Protein AF-A0A835IET3-F1 (afdb_monomer_lite)

Secondary structure (DSSP, 8-state):
--------HHHHHHHS---SHHHHHHHHHHHHHHHHTSS-HHHHHHHHHHHHHHHHHHHHTT--SS---

Organism: NCBI:txid261450

Foldseek 3Di:
DDDDDDPQLLVVLVPDPDPDPVVVVLNVQLVVCCVPPNDCSVVRSVVVVVVVVVVVVCVVVVNPPDPDD

Radius of gyration: 15.04 Å; chains: 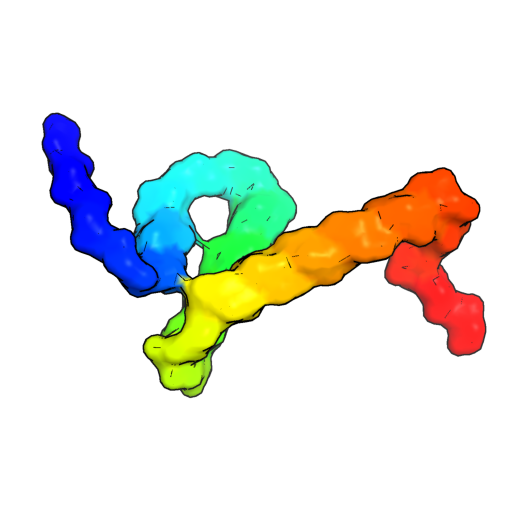1; bounding box: 52×17×35 Å

pLDDT: mean 86.36, std 9.43, range [45.94, 94.62]

Sequence (69 aa):
GNATISNDGATIMKLLDVVHPAAKILVDIAKSQDSEVGDGTTRVVLFAGEFLKEAKPFIEDGVHSKSYT

Structure (mmCIF, N/CA/C/O backbone):
data_AF-A0A835IET3-F1
#
_entry.id   AF-A0A835IET3-F1
#
loop_
_atom_site.group_PDB
_atom_site.id
_atom_site.type_symbol
_atom_site.label_atom_id
_atom_site.label_alt_id
_atom_site.label_comp_id
_atom_site.label_asym_id
_atom_site.label_entity_id
_atom_site.label_seq_id
_atom_site.pdbx_PDB_ins_code
_atom_site.Cartn_x
_atom_site.Cartn_y
_atom_site.Cartn_z
_atom_site.occupancy
_atom_site.B_iso_or_equiv
_atom_site.auth_seq_id
_atom_site.auth_comp_id
_atom_site.auth_asym_id
_atom_site.auth_atom_id
_atom_site.pdbx_PDB_model_num
ATOM 1 N N . GLY A 1 1 ? -27.985 3.847 1.979 1.00 60.75 1 GLY A N 1
ATOM 2 C CA . GLY A 1 1 ? -26.524 3.678 1.931 1.00 60.75 1 GLY 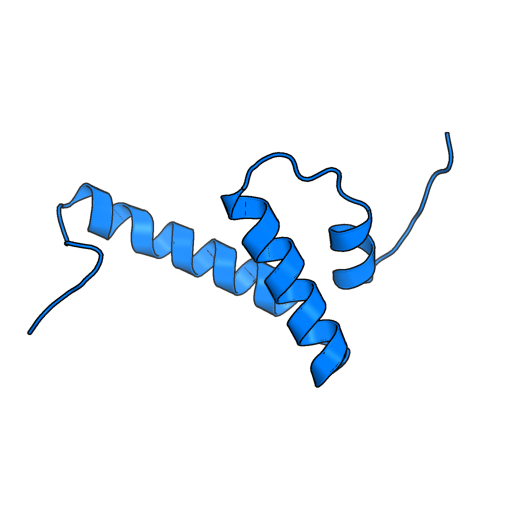A CA 1
ATOM 3 C C . GLY A 1 1 ? -25.967 4.114 3.261 1.00 60.75 1 GLY A C 1
ATOM 4 O O . GLY A 1 1 ? -26.344 5.186 3.714 1.00 60.75 1 GLY A O 1
ATOM 5 N N . ASN A 1 2 ? -25.152 3.279 3.902 1.00 80.38 2 ASN A N 1
ATOM 6 C CA . ASN A 1 2 ? -24.436 3.690 5.107 1.00 80.38 2 ASN A CA 1
ATOM 7 C C . ASN A 1 2 ? -23.302 4.623 4.689 1.00 80.38 2 ASN A C 1
ATOM 9 O O . ASN A 1 2 ? -22.463 4.247 3.876 1.00 80.38 2 ASN A O 1
ATOM 13 N N . ALA A 1 3 ? -23.316 5.843 5.214 1.00 82.25 3 ALA A N 1
ATOM 14 C CA . ALA A 1 3 ? -22.193 6.754 5.094 1.00 82.25 3 ALA A CA 1
ATOM 15 C C . ALA A 1 3 ? -21.254 6.500 6.275 1.00 82.25 3 ALA A C 1
ATOM 17 O O . ALA A 1 3 ? -21.681 6.560 7.428 1.00 82.25 3 ALA A O 1
ATOM 18 N N . THR A 1 4 ? -19.986 6.216 5.989 1.00 85.31 4 THR A N 1
ATOM 19 C CA . THR A 1 4 ? -18.940 6.105 7.007 1.00 85.31 4 THR A CA 1
ATOM 20 C C . THR A 1 4 ? -17.978 7.268 6.834 1.00 85.31 4 THR A C 1
ATOM 22 O O . THR A 1 4 ? -17.429 7.465 5.754 1.00 85.31 4 THR A O 1
ATOM 25 N N . ILE A 1 5 ? -17.791 8.045 7.900 1.00 88.00 5 ILE A N 1
ATOM 26 C CA . ILE A 1 5 ? -16.833 9.150 7.958 1.00 88.00 5 ILE A CA 1
ATOM 27 C C . ILE A 1 5 ? -15.708 8.703 8.885 1.00 88.00 5 ILE A C 1
ATOM 29 O O . ILE A 1 5 ? -15.960 8.364 10.039 1.00 88.00 5 ILE A O 1
ATOM 33 N N . SER A 1 6 ? -14.480 8.675 8.374 1.00 87.69 6 SER A N 1
ATOM 34 C CA . SER A 1 6 ? -13.285 8.358 9.153 1.00 87.69 6 SER A CA 1
ATOM 35 C C . SER A 1 6 ? -12.098 9.155 8.625 1.00 87.69 6 SER A C 1
ATOM 37 O O . SER A 1 6 ? -12.030 9.449 7.433 1.00 87.69 6 SER A O 1
ATOM 39 N N . ASN A 1 7 ? -11.179 9.507 9.517 1.00 83.50 7 ASN A N 1
ATOM 40 C CA . ASN A 1 7 ? -9.868 10.067 9.195 1.00 83.50 7 ASN A CA 1
ATOM 41 C C . ASN A 1 7 ? -8.734 9.039 9.364 1.00 83.50 7 ASN A C 1
ATOM 43 O O . ASN A 1 7 ? -7.586 9.352 9.055 1.00 83.50 7 ASN A O 1
ATOM 47 N N . ASP A 1 8 ? -9.043 7.838 9.856 1.00 85.19 8 ASP A N 1
ATOM 48 C CA . ASP A 1 8 ? -8.073 6.761 10.002 1.00 85.19 8 ASP A CA 1
ATOM 49 C C . ASP A 1 8 ? -7.837 6.067 8.655 1.00 85.19 8 ASP A C 1
ATOM 51 O O . ASP A 1 8 ? -8.752 5.495 8.050 1.00 85.19 8 ASP A O 1
ATOM 55 N N . GLY A 1 9 ? -6.583 6.095 8.204 1.00 84.62 9 GLY A N 1
ATOM 56 C CA . GLY A 1 9 ? -6.160 5.507 6.941 1.00 84.62 9 GLY A CA 1
ATOM 57 C C . GLY A 1 9 ? -6.427 4.006 6.867 1.00 84.62 9 GLY A C 1
ATOM 58 O O . GLY A 1 9 ? -6.853 3.526 5.818 1.00 84.62 9 GLY A O 1
ATOM 59 N N . ALA A 1 10 ? -6.263 3.254 7.960 1.00 85.50 10 ALA A N 1
ATOM 60 C CA . ALA A 1 10 ? -6.513 1.812 7.946 1.00 85.50 10 ALA A CA 1
ATOM 61 C C . ALA A 1 10 ? -7.999 1.495 7.743 1.00 85.50 10 ALA A C 1
ATOM 63 O O . ALA A 1 10 ? -8.350 0.635 6.930 1.00 85.50 10 ALA A O 1
ATOM 64 N N . THR A 1 11 ? -8.879 2.213 8.439 1.00 88.06 11 THR A N 1
ATOM 65 C CA . THR A 1 11 ? -10.335 2.108 8.285 1.00 88.06 11 THR A CA 1
ATOM 66 C C . THR A 1 11 ? -10.770 2.476 6.871 1.00 88.06 11 THR A C 1
ATOM 68 O O . THR A 1 11 ? -11.530 1.730 6.257 1.00 88.06 11 THR A O 1
ATOM 71 N N . ILE A 1 12 ? -10.251 3.574 6.316 1.00 89.44 12 ILE A N 1
ATOM 72 C CA . ILE A 1 12 ? -10.553 3.984 4.937 1.00 89.44 12 ILE A CA 1
ATOM 73 C C . ILE A 1 12 ? -10.121 2.893 3.944 1.00 89.44 12 ILE A C 1
ATOM 75 O O . ILE A 1 12 ? -10.920 2.469 3.113 1.00 89.44 12 ILE A O 1
ATOM 79 N N . MET A 1 13 ? -8.895 2.375 4.064 1.00 88.69 13 MET A N 1
ATOM 80 C CA . MET A 1 13 ? -8.359 1.350 3.157 1.00 88.69 13 MET A CA 1
ATOM 81 C C . MET A 1 13 ? -9.096 0.004 3.260 1.00 88.69 13 MET A C 1
ATOM 83 O O . MET A 1 13 ? -9.168 -0.723 2.273 1.00 88.69 13 MET A O 1
ATOM 87 N N . LYS A 1 14 ? -9.669 -0.335 4.425 1.00 85.50 14 LYS A N 1
ATOM 88 C CA . LYS A 1 14 ? -10.504 -1.539 4.620 1.00 85.50 14 LYS A CA 1
ATOM 89 C C . LYS A 1 14 ? -11.891 -1.411 3.979 1.00 85.50 14 LYS A C 1
ATOM 91 O O . LYS A 1 14 ? -12.473 -2.430 3.616 1.00 85.50 14 LYS A O 1
ATOM 96 N N . LEU A 1 15 ? -12.422 -0.192 3.880 1.00 87.75 15 LEU A N 1
ATOM 97 C CA . LEU A 1 15 ? -13.766 0.086 3.359 1.00 87.75 15 LEU A CA 1
ATOM 98 C C . LEU A 1 15 ? -13.790 0.364 1.851 1.00 87.75 15 LEU A C 1
ATOM 100 O O . LEU A 1 15 ? -14.856 0.298 1.241 1.00 87.75 15 LEU A O 1
ATOM 104 N N . LEU A 1 16 ? -12.642 0.681 1.251 1.00 86.00 16 LEU A N 1
ATOM 105 C CA . LEU A 1 16 ? -12.517 0.839 -0.195 1.00 86.00 16 LEU A CA 1
ATOM 106 C C . LEU A 1 16 ? -12.663 -0.516 -0.900 1.00 86.00 16 LEU A C 1
ATOM 108 O O . LEU A 1 16 ? -11.943 -1.469 -0.600 1.00 86.00 16 LEU A O 1
ATOM 112 N N . ASP A 1 17 ? -13.558 -0.582 -1.886 1.00 86.94 17 ASP A N 1
ATOM 113 C CA . ASP A 1 17 ? -13.717 -1.753 -2.751 1.00 86.94 17 ASP A CA 1
ATOM 114 C C . ASP A 1 17 ? -12.612 -1.780 -3.821 1.00 86.94 17 ASP A C 1
ATOM 116 O O . ASP A 1 17 ? -12.752 -1.275 -4.939 1.00 86.94 17 ASP A O 1
ATOM 120 N N . VAL A 1 18 ? -11.441 -2.288 -3.433 1.00 87.56 18 VAL A N 1
ATOM 121 C CA . VAL A 1 18 ? -10.250 -2.317 -4.287 1.00 87.56 18 VAL A CA 1
ATOM 122 C C . VAL A 1 18 ? -10.249 -3.563 -5.173 1.00 87.56 18 VAL A C 1
ATOM 124 O O . VAL A 1 18 ? -9.938 -4.667 -4.727 1.00 87.56 18 VAL A O 1
ATOM 127 N N . VAL A 1 19 ? -10.512 -3.361 -6.465 1.00 89.56 19 VAL A N 1
ATOM 128 C CA . VAL A 1 19 ? -10.516 -4.436 -7.476 1.00 89.56 19 VAL A CA 1
ATOM 129 C C . VAL A 1 19 ? -9.117 -4.711 -8.041 1.00 89.56 19 VAL A C 1
ATOM 131 O O . VAL A 1 19 ? -8.792 -5.845 -8.392 1.00 89.56 19 VAL A O 1
ATOM 134 N N . HIS A 1 20 ? -8.260 -3.687 -8.136 1.00 87.50 20 HIS A N 1
ATOM 135 C CA . HIS A 1 20 ? -6.954 -3.823 -8.782 1.00 87.50 20 HIS A CA 1
ATOM 136 C C . HIS A 1 20 ? -5.951 -4.580 -7.884 1.00 87.50 20 HIS A C 1
ATOM 138 O O . HIS A 1 20 ? -5.652 -4.101 -6.785 1.00 87.50 20 HIS A O 1
ATOM 144 N N . PRO A 1 21 ? -5.339 -5.692 -8.344 1.00 86.25 21 PRO A N 1
ATOM 145 C CA . PRO A 1 21 ? -4.441 -6.505 -7.518 1.00 86.25 21 PRO A CA 1
ATOM 146 C C . PRO A 1 21 ? -3.265 -5.727 -6.920 1.00 86.25 21 PRO A C 1
ATOM 148 O O . PRO A 1 21 ? -2.960 -5.884 -5.744 1.00 86.25 21 PRO A O 1
ATOM 151 N N . ALA A 1 22 ? -2.643 -4.825 -7.687 1.00 84.31 22 ALA A N 1
ATOM 152 C CA . ALA A 1 22 ? -1.544 -4.005 -7.168 1.00 84.31 22 ALA A CA 1
ATOM 153 C C . ALA A 1 22 ? -1.998 -3.008 -6.086 1.00 84.31 22 ALA A C 1
ATOM 155 O O . ALA A 1 22 ? -1.253 -2.728 -5.155 1.00 84.31 22 ALA A O 1
ATOM 156 N N . ALA A 1 23 ? -3.232 -2.501 -6.164 1.00 8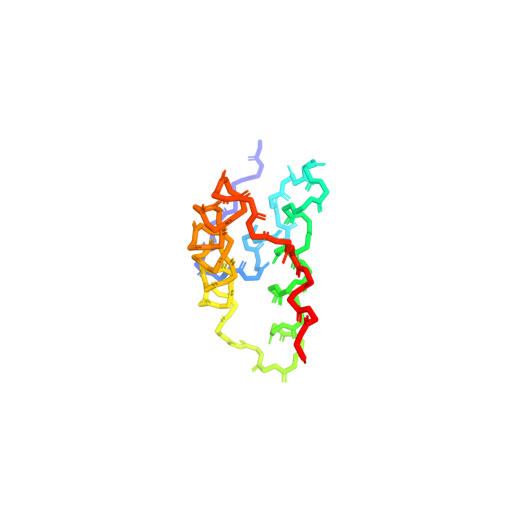6.88 23 ALA A N 1
ATOM 157 C CA . ALA A 1 23 ? -3.765 -1.607 -5.140 1.00 86.88 23 ALA A CA 1
ATOM 158 C C . ALA A 1 23 ? -4.152 -2.381 -3.868 1.00 86.88 23 ALA A C 1
ATOM 160 O O . ALA A 1 23 ? -4.083 -1.833 -2.770 1.00 86.88 23 ALA A O 1
ATOM 161 N N . LYS A 1 24 ? -4.476 -3.677 -3.988 1.00 90.31 24 LYS A N 1
ATOM 162 C CA . LYS A 1 24 ? -4.678 -4.567 -2.837 1.00 90.31 24 LYS A CA 1
ATOM 163 C C . LYS A 1 24 ? -3.412 -4.692 -1.984 1.00 90.31 24 LYS A C 1
ATOM 165 O O . LYS A 1 24 ? -3.512 -4.704 -0.765 1.00 90.31 24 LYS A O 1
ATOM 170 N N . ILE A 1 25 ? -2.231 -4.651 -2.609 1.00 89.94 25 ILE A N 1
ATOM 171 C CA . ILE A 1 25 ? -0.949 -4.616 -1.888 1.00 89.94 25 ILE A CA 1
ATOM 172 C C . ILE A 1 25 ? -0.850 -3.363 -1.002 1.00 89.94 25 ILE A C 1
ATOM 174 O O . ILE A 1 25 ? -0.401 -3.460 0.134 1.00 89.94 25 ILE A O 1
ATOM 178 N N . LEU A 1 26 ? -1.325 -2.198 -1.463 1.00 90.81 26 LEU A N 1
ATOM 179 C CA . LEU A 1 26 ? -1.340 -0.974 -0.645 1.00 90.81 26 LEU A CA 1
ATOM 180 C C . LEU A 1 26 ? -2.291 -1.088 0.556 1.00 90.81 26 LEU A C 1
ATOM 182 O O . LEU A 1 26 ? -1.976 -0.594 1.638 1.00 90.81 26 LEU A O 1
ATOM 186 N N . VAL A 1 27 ? -3.433 -1.765 0.390 1.00 91.75 27 VAL A N 1
ATOM 187 C CA . VAL A 1 27 ? -4.354 -2.076 1.499 1.00 91.75 27 VAL A CA 1
ATOM 188 C C . VAL A 1 27 ? -3.682 -2.998 2.515 1.00 91.75 27 VAL A C 1
ATOM 190 O O . VAL A 1 27 ? -3.808 -2.779 3.720 1.00 91.75 27 VAL A O 1
ATOM 193 N N . ASP A 1 28 ? -2.954 -4.007 2.046 1.00 90.69 28 ASP A N 1
ATOM 194 C CA . ASP A 1 28 ? -2.259 -4.953 2.916 1.00 90.69 28 ASP A CA 1
ATOM 195 C C . ASP A 1 28 ? -1.089 -4.285 3.659 1.00 90.69 28 ASP A C 1
ATOM 197 O O . ASP A 1 28 ? -0.933 -4.507 4.856 1.00 90.69 28 ASP A O 1
ATOM 201 N N . ILE A 1 29 ? -0.348 -3.372 3.019 1.00 90.44 29 ILE A N 1
ATOM 202 C CA . ILE A 1 29 ? 0.671 -2.537 3.682 1.00 90.44 29 ILE A CA 1
ATOM 203 C C . ILE A 1 29 ? 0.050 -1.698 4.812 1.00 90.44 29 ILE A C 1
ATOM 205 O O . ILE A 1 29 ? 0.586 -1.669 5.921 1.00 90.44 29 ILE A O 1
ATOM 209 N N . ALA A 1 30 ? -1.086 -1.038 4.558 1.00 91.94 30 ALA A N 1
ATOM 210 C CA . ALA A 1 30 ? -1.776 -0.236 5.571 1.00 91.94 30 ALA A CA 1
ATOM 211 C C . ALA A 1 30 ? -2.215 -1.086 6.772 1.00 91.94 30 ALA A C 1
ATOM 213 O O . ALA A 1 30 ? -2.051 -0.666 7.914 1.00 91.94 30 ALA A O 1
ATOM 214 N N . LYS A 1 31 ? -2.747 -2.290 6.516 1.00 90.31 31 LYS A N 1
ATOM 215 C CA . LYS A 1 31 ? -3.156 -3.241 7.561 1.00 90.31 31 LYS A CA 1
ATOM 216 C C . LYS A 1 31 ? -1.974 -3.747 8.382 1.00 90.31 31 LYS A C 1
ATOM 218 O O . LYS A 1 31 ? -2.113 -3.847 9.593 1.00 90.31 31 LYS A O 1
ATOM 223 N N . SER A 1 32 ? -0.840 -4.041 7.749 1.00 91.88 32 SER A N 1
ATOM 224 C CA . SER A 1 32 ? 0.368 -4.464 8.465 1.00 91.88 32 SER A CA 1
ATOM 225 C C . SER A 1 32 ? 0.906 -3.350 9.367 1.00 91.88 32 SER A C 1
ATOM 227 O O . SER A 1 32 ? 1.274 -3.595 10.508 1.00 91.88 32 SER A O 1
ATOM 229 N N . GLN A 1 33 ? 0.907 -2.099 8.899 1.00 92.19 33 GLN A N 1
ATOM 230 C CA . GLN A 1 33 ? 1.323 -0.964 9.730 1.00 92.19 33 GLN A CA 1
ATOM 231 C C . GLN A 1 33 ? 0.377 -0.747 10.927 1.00 92.19 33 GLN A C 1
ATOM 233 O O . GLN A 1 33 ? 0.830 -0.468 12.037 1.00 92.19 33 GLN A O 1
ATOM 238 N N . ASP A 1 34 ? -0.929 -0.909 10.699 1.00 90.50 34 ASP A N 1
ATOM 239 C CA . ASP A 1 34 ? -1.975 -0.863 11.728 1.00 90.50 34 ASP A CA 1
ATOM 240 C C . ASP A 1 34 ? -1.793 -1.980 12.774 1.00 9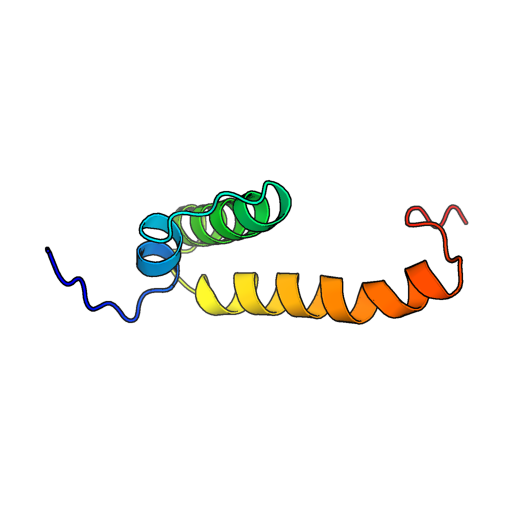0.50 34 ASP A C 1
ATOM 242 O O . ASP A 1 34 ? -1.895 -1.718 13.968 1.00 90.50 34 ASP A O 1
ATOM 246 N N . SER A 1 35 ? -1.463 -3.210 12.355 1.00 90.50 35 SER A N 1
ATOM 247 C CA . SER A 1 35 ? -1.290 -4.345 13.277 1.00 90.50 35 SER A CA 1
ATOM 248 C C . SER A 1 35 ? -0.017 -4.276 14.116 1.00 90.50 35 SER A C 1
ATOM 250 O O . SER A 1 35 ? -0.036 -4.703 15.267 1.00 90.50 35 SER A O 1
ATOM 252 N N . GLU A 1 36 ? 1.078 -3.763 13.554 1.00 91.62 36 GLU A N 1
ATOM 253 C CA . GLU A 1 36 ? 2.380 -3.735 14.233 1.00 91.62 36 GLU A CA 1
ATOM 254 C C . GLU A 1 36 ? 2.577 -2.485 15.101 1.00 91.62 36 GLU A C 1
ATOM 256 O O . GLU A 1 36 ? 3.155 -2.564 16.184 1.00 91.62 36 GLU A O 1
ATOM 261 N N . VAL A 1 37 ? 2.128 -1.316 14.627 1.00 88.44 37 VAL A N 1
ATOM 262 C CA . VAL A 1 37 ? 2.427 -0.017 15.261 1.00 88.44 37 VAL A CA 1
ATOM 263 C C . VAL A 1 37 ? 1.160 0.773 15.601 1.00 88.44 37 VAL A C 1
ATOM 265 O O . VAL A 1 37 ? 1.176 1.566 16.539 1.00 88.44 37 VAL A O 1
ATOM 268 N N . GLY A 1 38 ? 0.063 0.572 14.864 1.00 86.19 38 GLY A N 1
ATOM 269 C CA . GLY A 1 38 ? -1.222 1.243 15.110 1.00 86.19 38 GLY A CA 1
ATOM 270 C C . GLY A 1 38 ? -1.293 2.715 14.679 1.00 86.19 38 GLY A C 1
ATOM 271 O O . GLY A 1 38 ? -2.311 3.363 14.896 1.00 86.19 38 GLY A O 1
ATOM 272 N N . ASP A 1 39 ? -0.236 3.261 14.067 1.00 86.25 39 ASP A N 1
ATOM 273 C CA . ASP A 1 39 ? -0.205 4.605 13.472 1.00 86.25 39 ASP A CA 1
ATOM 274 C C . ASP A 1 39 ? 0.709 4.628 12.232 1.00 86.25 39 ASP A C 1
ATOM 276 O O . ASP A 1 39 ? 1.490 3.707 11.974 1.00 86.25 39 ASP A O 1
ATOM 280 N N . GLY A 1 40 ? 0.616 5.691 11.435 1.00 89.06 40 GLY A N 1
ATOM 281 C CA . GLY A 1 40 ? 1.411 5.893 10.228 1.00 89.06 40 GLY A CA 1
ATOM 282 C C . GLY A 1 40 ? 0.835 5.199 8.996 1.00 89.06 40 GLY A C 1
ATOM 283 O O . GLY A 1 40 ? 1.458 5.234 7.937 1.00 89.06 40 GLY A O 1
ATOM 284 N N . THR A 1 41 ? -0.367 4.633 9.101 1.00 90.19 41 THR A N 1
ATOM 285 C CA . THR A 1 41 ? -1.065 3.895 8.035 1.00 90.19 41 THR A CA 1
ATOM 286 C C . THR A 1 41 ? -1.240 4.749 6.775 1.00 90.19 41 THR A C 1
ATOM 288 O O . THR A 1 41 ? -0.917 4.316 5.672 1.00 90.19 41 THR A O 1
ATOM 291 N N . THR A 1 42 ? -1.617 6.020 6.926 1.00 90.31 42 THR A N 1
ATOM 292 C CA . THR A 1 42 ? -1.686 6.977 5.808 1.00 90.31 42 THR A CA 1
ATOM 293 C C . THR A 1 42 ? -0.311 7.273 5.208 1.00 90.31 42 THR A C 1
ATOM 295 O O . THR A 1 42 ? -0.164 7.340 3.988 1.00 90.31 42 THR A O 1
ATOM 298 N N . ARG A 1 43 ? 0.720 7.438 6.051 1.00 91.62 43 ARG A N 1
ATOM 299 C CA . ARG A 1 43 ? 2.077 7.768 5.587 1.00 91.62 43 ARG A CA 1
ATOM 300 C C . ARG A 1 43 ? 2.675 6.628 4.776 1.00 91.62 43 ARG A C 1
ATOM 302 O O . ARG A 1 43 ? 3.207 6.887 3.705 1.00 91.62 43 ARG A O 1
ATOM 309 N N . VAL A 1 44 ? 2.561 5.387 5.249 1.00 92.31 44 VAL A N 1
ATOM 310 C CA . VAL A 1 44 ? 3.153 4.229 4.565 1.00 92.31 44 VAL A CA 1
ATOM 311 C C . VAL A 1 44 ? 2.504 3.983 3.198 1.00 92.31 44 VAL A C 1
ATOM 313 O O . VAL A 1 44 ? 3.205 3.680 2.235 1.00 92.31 44 VAL A O 1
ATOM 316 N N . VAL A 1 45 ? 1.189 4.202 3.076 1.00 91.00 45 VAL A N 1
ATOM 317 C CA . VAL A 1 45 ? 0.468 4.081 1.797 1.00 91.00 45 VAL A CA 1
ATOM 318 C C . VAL A 1 45 ? 0.921 5.152 0.809 1.00 91.00 45 VAL A C 1
ATOM 320 O O . VAL A 1 45 ? 1.219 4.833 -0.342 1.00 91.00 45 VAL A O 1
ATOM 323 N N . LEU A 1 46 ? 1.013 6.409 1.254 1.00 92.56 46 LEU A N 1
ATOM 324 C CA . LEU A 1 46 ? 1.500 7.506 0.414 1.00 92.56 46 LEU A CA 1
ATOM 325 C C . LEU A 1 46 ? 2.949 7.276 -0.022 1.00 92.56 46 LEU A C 1
ATOM 327 O O . LEU A 1 46 ? 3.280 7.493 -1.182 1.00 92.56 46 LEU A O 1
ATOM 331 N N . PHE A 1 47 ? 3.795 6.788 0.884 1.00 93.69 47 PHE A N 1
ATOM 332 C CA . PHE A 1 47 ? 5.202 6.536 0.596 1.00 93.69 47 PHE A CA 1
ATOM 333 C C . PHE A 1 47 ? 5.393 5.408 -0.424 1.00 93.69 47 PHE A C 1
ATOM 335 O O . PHE A 1 47 ? 6.172 5.552 -1.362 1.00 93.69 47 PHE A O 1
ATOM 342 N N . ALA A 1 48 ? 4.628 4.318 -0.306 1.00 91.81 48 ALA A N 1
ATOM 343 C CA . ALA A 1 48 ? 4.623 3.248 -1.301 1.00 91.81 48 ALA A CA 1
ATOM 344 C C . ALA A 1 48 ? 4.141 3.740 -2.678 1.00 91.81 48 ALA A C 1
ATOM 346 O O . ALA A 1 48 ? 4.722 3.376 -3.700 1.00 91.81 48 ALA A O 1
ATOM 347 N N . GLY A 1 49 ? 3.113 4.595 -2.715 1.00 92.50 49 GLY A N 1
ATOM 348 C CA . GLY A 1 49 ? 2.643 5.224 -3.951 1.00 92.50 49 GLY A CA 1
ATOM 349 C C . GLY A 1 49 ? 3.699 6.121 -4.602 1.00 92.50 49 GLY A C 1
ATOM 350 O O . GLY A 1 49 ? 3.922 6.024 -5.809 1.00 92.50 49 GLY A O 1
ATOM 351 N N . GLU A 1 50 ? 4.385 6.944 -3.807 1.00 94.62 50 GLU A N 1
ATOM 352 C CA . GLU A 1 50 ? 5.436 7.829 -4.318 1.00 94.62 50 GLU A CA 1
ATOM 353 C C . GLU A 1 50 ? 6.640 7.029 -4.823 1.00 94.62 50 GLU A C 1
ATOM 355 O O . GLU A 1 50 ? 7.140 7.310 -5.906 1.00 94.62 50 GLU A O 1
ATOM 360 N N . PHE A 1 51 ? 7.043 5.954 -4.136 1.00 92.50 51 PHE A N 1
ATOM 361 C CA . PHE A 1 51 ? 8.092 5.069 -4.649 1.00 92.50 51 PHE A CA 1
ATOM 362 C C . PHE A 1 51 ? 7.743 4.446 -5.999 1.00 92.50 51 PHE A C 1
ATOM 364 O O . PHE A 1 51 ? 8.599 4.388 -6.877 1.00 92.50 51 PHE A O 1
ATOM 371 N N . LEU A 1 52 ? 6.501 3.995 -6.197 1.00 91.12 52 LEU A N 1
ATOM 372 C CA . LEU A 1 52 ? 6.072 3.448 -7.489 1.00 91.12 52 LEU A CA 1
ATOM 373 C C . LEU A 1 52 ? 6.091 4.511 -8.593 1.00 91.12 52 LEU A C 1
ATOM 375 O O . LEU A 1 52 ? 6.448 4.213 -9.734 1.00 91.12 52 LEU A O 1
ATOM 379 N N . LYS A 1 53 ? 5.722 5.746 -8.254 1.00 92.81 53 LYS A N 1
ATOM 380 C CA . LYS A 1 53 ? 5.746 6.880 -9.176 1.00 92.81 53 LYS A CA 1
ATOM 381 C C . LYS A 1 53 ? 7.173 7.260 -9.572 1.00 92.81 53 LYS A C 1
ATOM 383 O O . LYS A 1 53 ? 7.421 7.436 -10.759 1.00 92.81 53 LYS A O 1
ATOM 388 N N . GLU A 1 54 ? 8.095 7.312 -8.616 1.00 93.75 54 GLU A N 1
ATOM 389 C CA . GLU A 1 54 ? 9.515 7.577 -8.876 1.00 93.75 54 GLU A CA 1
ATOM 390 C C . GLU A 1 54 ? 10.202 6.406 -9.595 1.00 93.75 54 GLU A C 1
ATOM 392 O O . GLU A 1 54 ? 11.100 6.623 -10.399 1.00 93.75 54 GLU A O 1
ATOM 397 N N . ALA A 1 55 ? 9.761 5.162 -9.378 1.00 90.56 55 ALA A N 1
ATOM 398 C CA . ALA A 1 55 ? 10.284 3.991 -10.085 1.00 90.56 55 ALA A CA 1
ATOM 399 C C . ALA A 1 55 ? 9.851 3.929 -11.561 1.00 90.56 55 ALA A C 1
ATOM 401 O O . ALA A 1 55 ? 10.577 3.390 -12.397 1.00 90.56 55 ALA A O 1
ATOM 402 N N . LYS A 1 56 ? 8.672 4.470 -11.893 1.00 90.94 56 LYS A N 1
ATOM 403 C CA . LYS A 1 56 ? 8.099 4.451 -13.246 1.00 90.94 56 LYS A CA 1
ATOM 404 C C . LYS A 1 56 ? 9.050 4.971 -14.345 1.00 90.94 56 LYS A C 1
ATOM 406 O O . LYS A 1 56 ? 9.237 4.219 -15.300 1.00 90.94 56 LYS A O 1
ATOM 411 N N . PRO A 1 57 ? 9.665 6.170 -14.250 1.00 93.25 57 PRO A N 1
ATOM 412 C CA . PRO A 1 57 ? 10.559 6.674 -15.296 1.00 93.25 57 PRO A CA 1
ATOM 413 C C . PRO A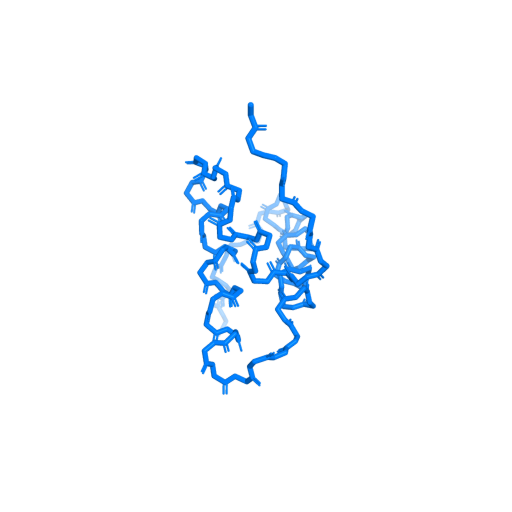 1 57 ? 11.768 5.763 -15.525 1.00 93.25 57 PRO A C 1
ATOM 415 O O . PRO A 1 57 ? 12.128 5.512 -16.666 1.00 93.25 57 PRO A O 1
ATOM 418 N N . PHE A 1 58 ? 12.341 5.175 -14.470 1.00 89.31 58 PHE A N 1
ATOM 419 C CA . PHE A 1 58 ? 13.456 4.236 -14.627 1.00 89.31 58 PHE A CA 1
ATOM 420 C C . PHE A 1 58 ? 13.048 2.982 -15.410 1.00 89.31 58 PHE A C 1
ATOM 422 O O . PHE A 1 58 ? 13.808 2.498 -16.245 1.00 89.31 58 PHE A O 1
ATOM 429 N N . ILE A 1 59 ? 11.841 2.463 -15.168 1.00 88.25 59 ILE A N 1
ATOM 430 C CA . ILE A 1 59 ? 11.308 1.317 -15.918 1.00 88.25 59 ILE A CA 1
ATOM 431 C C . ILE A 1 59 ? 11.066 1.701 -17.385 1.00 88.25 59 ILE A C 1
ATOM 433 O O . ILE A 1 59 ? 11.365 0.90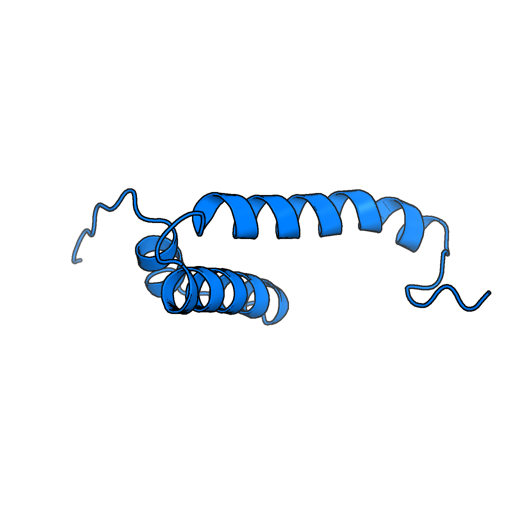9 -18.278 1.00 88.25 59 ILE A O 1
ATOM 437 N N . GLU A 1 60 ? 10.543 2.904 -17.639 1.00 90.88 60 GLU A N 1
ATOM 438 C CA . GLU A 1 60 ? 10.319 3.435 -18.993 1.00 90.88 60 GLU A CA 1
ATOM 439 C C . GLU A 1 60 ? 11.639 3.657 -19.754 1.00 90.88 60 GLU A C 1
ATOM 441 O O . GLU A 1 60 ? 11.699 3.381 -20.952 1.00 90.88 60 GLU A O 1
ATOM 446 N N . ASP A 1 61 ? 12.714 4.021 -19.049 1.00 92.19 61 ASP A N 1
ATOM 447 C CA . ASP A 1 61 ? 14.084 4.135 -19.573 1.00 92.19 61 ASP A CA 1
ATOM 448 C C . ASP A 1 61 ? 14.792 2.773 -19.747 1.00 92.19 61 ASP A C 1
ATOM 450 O O . ASP A 1 61 ? 15.963 2.703 -20.127 1.00 92.19 61 ASP A O 1
ATOM 454 N N . GLY A 1 62 ? 14.094 1.661 -19.491 1.00 85.62 62 GLY A N 1
ATOM 455 C CA . GLY A 1 62 ? 14.604 0.305 -19.698 1.00 85.62 62 GLY A CA 1
ATOM 456 C C . GLY A 1 62 ? 15.464 -0.239 -18.555 1.00 85.62 62 GLY A C 1
ATOM 457 O O . GLY A 1 62 ? 16.089 -1.293 -18.714 1.00 85.62 62 GLY A O 1
ATOM 458 N N . VAL A 1 63 ? 15.491 0.419 -17.391 1.00 84.38 63 VAL A N 1
ATOM 459 C CA . VAL A 1 63 ? 16.143 -0.121 -16.191 1.00 84.38 63 VAL A CA 1
ATOM 460 C C . VAL A 1 63 ? 15.356 -1.338 -15.712 1.00 84.38 63 VAL A C 1
ATOM 462 O O . VAL A 1 63 ? 14.181 -1.252 -15.348 1.00 84.38 63 VAL A O 1
ATOM 465 N N . HIS A 1 64 ? 16.004 -2.504 -15.698 1.00 80.25 64 HIS A N 1
ATOM 466 C CA . HIS A 1 64 ? 15.363 -3.719 -15.212 1.00 80.25 64 HIS A CA 1
ATOM 467 C C . HIS A 1 64 ? 15.040 -3.571 -13.720 1.00 80.25 64 HIS A C 1
ATOM 469 O O . HIS A 1 64 ? 15.903 -3.246 -12.909 1.00 80.25 64 HIS A O 1
ATOM 475 N N . SER A 1 65 ? 13.813 -3.928 -13.335 1.00 72.69 65 SER A N 1
ATOM 476 C CA . SER A 1 65 ? 13.325 -3.954 -11.942 1.00 72.69 65 SER A CA 1
ATOM 477 C C . SER A 1 65 ? 14.180 -4.766 -10.952 1.00 72.69 65 SER A C 1
ATOM 479 O O . SER A 1 65 ? 13.992 -4.667 -9.743 1.00 72.69 65 SER A O 1
ATOM 481 N N . LYS A 1 66 ? 15.121 -5.571 -11.457 1.00 65.75 66 LYS A N 1
ATOM 482 C CA . LYS A 1 66 ? 16.180 -6.227 -10.701 1.00 65.75 66 LYS A CA 1
ATOM 483 C C . LYS A 1 66 ? 17.499 -5.700 -11.248 1.00 65.75 66 LYS A C 1
ATOM 485 O O . LYS A 1 66 ? 18.012 -6.234 -12.228 1.00 65.75 66 LYS A O 1
ATOM 490 N N . SER A 1 67 ? 18.038 -4.653 -10.633 1.00 55.81 67 SER A N 1
ATOM 491 C CA . SER A 1 67 ? 19.428 -4.284 -10.882 1.00 55.81 67 SER A CA 1
ATOM 492 C C . SER A 1 67 ? 20.306 -5.357 -10.241 1.00 55.81 67 SER A C 1
ATOM 494 O O . SER A 1 67 ? 20.498 -5.350 -9.029 1.00 55.81 67 SER A O 1
ATOM 496 N N . TYR A 1 68 ? 20.784 -6.316 -11.033 1.00 51.72 68 TYR A N 1
ATOM 497 C CA . TYR A 1 68 ? 21.941 -7.118 -10.649 1.00 51.72 68 TYR A CA 1
ATOM 498 C C . TYR A 1 68 ? 23.189 -6.335 -11.050 1.00 51.72 68 TYR A C 1
ATOM 500 O O . TYR A 1 68 ? 23.530 -6.276 -12.231 1.00 51.72 68 TYR A O 1
ATOM 508 N N . THR A 1 69 ? 23.835 -5.752 -10.046 1.00 45.94 69 THR A N 1
ATOM 509 C CA . THR A 1 69 ? 25.277 -5.503 -10.041 1.00 45.94 69 THR A CA 1
ATOM 510 C C . THR A 1 69 ? 25.858 -6.265 -8.864 1.00 45.94 69 THR A C 1
ATOM 512 O O . THR A 1 69 ? 25.172 -6.309 -7.815 1.00 45.94 69 THR A O 1
#

InterPro domains:
  IPR002194 Chaperonin TCP-1, conserved site [PS00751] (5-21)
  IPR002194 Chaperonin TCP-1, conserved site [PS00995] (33-41)
  IPR002423 Chaperonin Cpn60/GroEL/TCP-1 family [PF00118] (2-66)
  IPR017998 T-complex protein 1 [PR00304] (3-21)
  IPR017998 T-complex protein 1 [PR00304] (33-52)
  IPR017998 T-complex protein 1 [PTHR11353] (2-66)
  IPR027413 GroEL-like equatorial domain superfamily [G3DSA:1.10.560.10] (1-65)
  IPR027413 GroEL-like equatorial domain superfamily [SSF48592] (1-65)